Protein AF-A0A967SC61-F1 (afdb_monomer_lite)

Foldseek 3D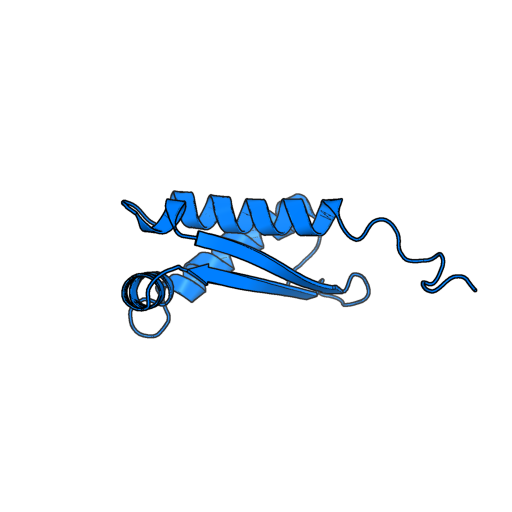i:
DPPDDPPPPCPPPLQVVLQVLLLVLQVVQDDDCLSVQKGKGWPDFAPPDVVTETDMDIDGDDVVSVCVCCDDVNPNVVVSVVSSQVVSCVVVVGHYD

Structure (mmCIF, N/CA/C/O backbone):
data_AF-A0A967SC61-F1
#
_entry.id   AF-A0A967SC61-F1
#
loop_
_atom_site.group_PDB
_atom_site.id
_atom_site.type_symbol
_atom_site.label_atom_id
_atom_site.label_alt_id
_atom_site.label_comp_id
_atom_site.label_asym_id
_atom_site.label_entity_id
_atom_site.label_seq_id
_atom_site.pdbx_PDB_ins_code
_atom_site.Cartn_x
_atom_site.Cartn_y
_atom_site.Cartn_z
_atom_site.occupancy
_atom_site.B_iso_or_equiv
_atom_site.auth_seq_id
_atom_site.auth_comp_id
_atom_site.auth_asym_id
_atom_site.auth_atom_id
_atom_site.pdbx_PDB_model_num
ATOM 1 N N . PRO A 1 1 ? 38.005 2.217 2.646 1.00 52.28 1 PRO A N 1
ATOM 2 C CA . PRO A 1 1 ? 37.316 1.050 2.043 1.00 52.28 1 PRO A CA 1
ATOM 3 C C . PRO A 1 1 ? 35.906 1.454 1.608 1.00 52.28 1 PRO A C 1
ATOM 5 O O . PRO A 1 1 ? 35.190 2.048 2.408 1.00 52.28 1 PRO A O 1
ATOM 8 N N . PHE A 1 2 ? 35.537 1.210 0.351 1.00 39.81 2 PHE A N 1
ATOM 9 C CA . PHE A 1 2 ? 34.153 1.395 -0.089 1.00 39.81 2 PHE A CA 1
ATOM 10 C C . PHE A 1 2 ? 33.278 0.356 0.629 1.00 39.81 2 PHE A C 1
ATOM 12 O O . PHE A 1 2 ? 33.566 -0.835 0.557 1.00 39.81 2 PHE A O 1
ATOM 19 N N . TYR A 1 3 ? 32.275 0.815 1.382 1.00 54.31 3 TYR A N 1
ATOM 20 C CA . TYR A 1 3 ? 31.415 -0.037 2.218 1.00 54.31 3 TYR A CA 1
ATOM 21 C C . TYR A 1 3 ? 30.228 -0.656 1.456 1.00 54.31 3 TYR A C 1
ATOM 23 O O . TYR A 1 3 ? 29.506 -1.454 2.044 1.00 54.31 3 TYR A O 1
ATOM 31 N N . TYR A 1 4 ? 30.044 -0.329 0.169 1.00 51.16 4 TYR A N 1
ATOM 32 C CA . TYR A 1 4 ? 28.964 -0.858 -0.673 1.00 51.16 4 TYR A CA 1
ATOM 33 C C . TYR A 1 4 ? 29.467 -1.206 -2.088 1.00 51.16 4 TYR A C 1
ATOM 35 O O . TYR A 1 4 ? 30.340 -0.492 -2.598 1.00 51.16 4 TYR A O 1
ATOM 43 N N . PRO A 1 5 ? 28.973 -2.296 -2.714 1.00 50.34 5 PRO A N 1
ATOM 44 C CA . PRO A 1 5 ? 29.353 -2.692 -4.068 1.00 50.34 5 PRO A CA 1
ATOM 45 C C . PRO A 1 5 ? 28.860 -1.687 -5.130 1.00 50.34 5 PRO A C 1
ATOM 47 O O . PRO A 1 5 ? 27.802 -1.087 -4.960 1.00 50.34 5 PRO A O 1
ATOM 50 N N . PRO A 1 6 ? 29.577 -1.538 -6.259 1.00 48.03 6 PRO A N 1
ATOM 51 C CA . PRO A 1 6 ? 29.236 -0.593 -7.333 1.00 48.03 6 PRO A CA 1
ATOM 52 C C . PRO A 1 6 ? 27.936 -0.918 -8.095 1.00 48.03 6 PRO A C 1
ATOM 54 O O . PRO A 1 6 ? 27.491 -0.095 -8.890 1.00 48.03 6 PRO A O 1
ATOM 57 N N . ASP A 1 7 ? 27.321 -2.076 -7.835 1.00 50.16 7 ASP A N 1
ATOM 58 C CA . ASP A 1 7 ? 26.039 -2.495 -8.418 1.00 50.16 7 ASP A CA 1
ATOM 59 C C . ASP A 1 7 ? 24.816 -1.883 -7.706 1.00 50.16 7 ASP A C 1
A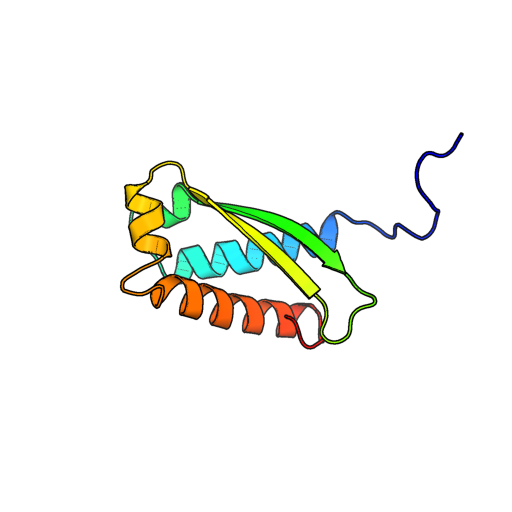TOM 61 O O . ASP A 1 7 ? 23.688 -2.102 -8.147 1.00 50.16 7 ASP A O 1
ATOM 65 N N . ASP A 1 8 ? 25.006 -1.121 -6.619 1.00 51.00 8 ASP A N 1
ATOM 66 C CA . ASP A 1 8 ? 23.927 -0.397 -5.935 1.00 51.00 8 ASP A CA 1
ATOM 67 C C . ASP A 1 8 ? 23.499 0.830 -6.761 1.00 51.00 8 ASP A C 1
ATOM 69 O O . ASP A 1 8 ? 23.769 1.991 -6.436 1.00 51.00 8 ASP A O 1
ATOM 73 N N . VAL A 1 9 ? 22.812 0.566 -7.872 1.00 49.94 9 VAL A N 1
ATOM 74 C CA . VAL A 1 9 ? 22.148 1.582 -8.686 1.00 49.94 9 VAL A CA 1
ATOM 75 C C . VAL A 1 9 ? 20.963 2.123 -7.884 1.00 49.94 9 VAL A C 1
ATOM 77 O O . VAL A 1 9 ? 19.904 1.517 -7.816 1.00 49.94 9 VAL A O 1
ATOM 80 N N . ALA A 1 10 ? 21.182 3.264 -7.226 1.00 50.03 10 ALA A N 1
ATOM 81 C CA . ALA A 1 10 ? 20.180 4.151 -6.634 1.00 50.03 10 ALA A CA 1
ATOM 82 C C . ALA A 1 10 ? 19.012 3.438 -5.917 1.00 50.03 10 ALA A C 1
ATOM 84 O O . ALA A 1 10 ? 17.884 3.395 -6.395 1.00 50.03 10 ALA A O 1
ATOM 85 N N . VAL A 1 11 ? 19.248 2.969 -4.691 1.00 53.53 11 VAL A N 1
ATOM 86 C CA . VAL A 1 11 ? 18.207 2.334 -3.858 1.00 53.53 11 VAL A CA 1
ATOM 87 C C . VAL A 1 11 ? 17.028 3.287 -3.546 1.00 53.53 11 VAL A C 1
ATOM 89 O O . VAL A 1 11 ? 15.945 2.837 -3.172 1.00 53.53 11 VAL A O 1
ATOM 92 N N . GLN A 1 12 ? 17.204 4.607 -3.692 1.00 60.22 12 GLN A N 1
ATOM 93 C CA . GLN A 1 12 ? 16.266 5.610 -3.168 1.00 60.22 12 GLN A CA 1
ATOM 94 C C . GLN A 1 12 ? 15.154 6.144 -4.104 1.00 60.22 12 GLN A C 1
ATOM 96 O O . GLN A 1 12 ? 14.121 6.515 -3.555 1.00 60.22 12 GLN A O 1
ATOM 101 N N . PRO A 1 13 ? 15.221 6.144 -5.450 1.00 76.94 13 PRO A N 1
ATOM 102 C CA . PRO A 1 13 ? 14.088 6.600 -6.269 1.00 76.94 13 PRO A CA 1
ATOM 103 C C . PRO A 1 13 ? 12.948 5.575 -6.377 1.00 76.94 13 PRO A C 1
ATOM 105 O O . PRO A 1 13 ? 11.800 5.903 -6.089 1.00 76.94 13 PRO A O 1
ATOM 108 N N . MET A 1 14 ? 13.239 4.318 -6.739 1.00 87.50 14 MET A N 1
ATOM 109 C CA . MET A 1 14 ? 12.187 3.315 -6.993 1.00 87.50 14 MET A CA 1
ATOM 110 C C . MET A 1 14 ? 11.397 2.976 -5.731 1.00 87.50 14 MET A C 1
ATOM 112 O O . MET A 1 14 ? 10.169 2.966 -5.741 1.00 87.50 14 MET A O 1
ATOM 116 N N . ARG A 1 15 ? 12.096 2.775 -4.610 1.00 91.81 15 ARG A N 1
ATOM 117 C CA . ARG A 1 15 ? 11.463 2.512 -3.311 1.00 91.81 15 ARG A CA 1
ATOM 118 C C . ARG A 1 15 ? 10.561 3.654 -2.857 1.00 91.81 15 ARG A C 1
ATOM 120 O O . ARG A 1 15 ? 9.520 3.386 -2.267 1.00 91.81 15 ARG A O 1
ATOM 127 N N . PHE A 1 16 ? 10.956 4.898 -3.133 1.00 91.88 16 PHE A N 1
ATOM 128 C CA . PHE A 1 16 ? 10.143 6.071 -2.837 1.00 91.88 16 PHE A CA 1
ATOM 129 C C . PHE A 1 16 ? 8.846 6.048 -3.647 1.00 91.88 16 PHE A C 1
ATOM 131 O O . PHE A 1 16 ? 7.777 6.075 -3.051 1.00 91.88 16 PHE A O 1
ATOM 138 N N . PHE A 1 17 ? 8.913 5.895 -4.973 1.00 93.75 17 PHE A N 1
ATOM 139 C CA . PHE A 1 17 ? 7.702 5.846 -5.800 1.00 93.75 17 PHE A CA 1
ATOM 140 C C . PHE A 1 17 ? 6.785 4.679 -5.430 1.00 93.75 17 PHE A C 1
ATOM 142 O O . PHE A 1 17 ? 5.578 4.864 -5.333 1.00 93.75 17 PHE A O 1
ATOM 149 N N . VAL A 1 18 ? 7.339 3.498 -5.141 1.00 96.31 18 VAL A N 1
ATOM 150 C CA . VAL A 1 18 ? 6.541 2.358 -4.667 1.00 96.31 18 VAL A CA 1
ATOM 151 C C . VAL A 1 18 ? 5.846 2.678 -3.342 1.00 96.31 18 VAL A C 1
ATOM 153 O O . VAL A 1 18 ? 4.654 2.415 -3.203 1.00 96.31 18 VAL A O 1
ATOM 156 N N . ALA A 1 19 ? 6.556 3.271 -2.376 1.00 97.06 19 ALA A N 1
ATOM 157 C CA . ALA A 1 19 ? 5.952 3.691 -1.114 1.00 97.06 19 ALA A CA 1
ATOM 158 C C . ALA A 1 19 ? 4.834 4.723 -1.336 1.00 97.06 19 ALA A C 1
ATOM 160 O O . ALA A 1 19 ? 3.769 4.604 -0.733 1.00 97.06 19 ALA A O 1
ATOM 161 N N . GLU A 1 20 ? 5.047 5.684 -2.235 1.00 96.88 20 GLU A N 1
ATOM 162 C CA . GLU A 1 20 ? 4.068 6.720 -2.559 1.00 96.88 20 GLU A CA 1
ATOM 163 C C . GLU A 1 20 ? 2.838 6.166 -3.287 1.00 96.88 20 GLU A C 1
ATOM 165 O O . GLU A 1 20 ? 1.733 6.589 -2.975 1.00 96.88 20 GLU A O 1
ATOM 170 N N . LEU A 1 21 ? 2.981 5.169 -4.166 1.00 97.94 21 LEU A N 1
ATOM 171 C CA . LEU A 1 21 ? 1.845 4.498 -4.820 1.00 97.94 21 LEU A CA 1
ATOM 172 C C . LEU A 1 21 ? 0.997 3.699 -3.821 1.00 97.94 21 LEU A C 1
ATOM 174 O O . LEU A 1 21 ? -0.236 3.702 -3.882 1.00 97.94 21 LEU A O 1
ATOM 178 N N . VAL A 1 22 ? 1.644 3.030 -2.862 1.00 98.19 22 VAL A N 1
ATOM 179 C CA . VAL A 1 22 ? 0.931 2.371 -1.758 1.00 98.19 22 VAL A CA 1
ATOM 180 C C . VAL A 1 22 ? 0.234 3.427 -0.895 1.00 98.19 22 VAL A C 1
ATOM 182 O O . VAL A 1 22 ? -0.933 3.254 -0.548 1.00 98.19 22 VAL A O 1
ATOM 185 N N . ARG A 1 23 ? 0.906 4.546 -0.583 1.00 97.69 23 ARG A N 1
ATOM 186 C CA . ARG A 1 23 ? 0.328 5.662 0.181 1.00 97.69 23 ARG A CA 1
ATOM 187 C C . ARG A 1 23 ? -0.873 6.265 -0.547 1.00 97.69 23 ARG A C 1
ATOM 189 O O . ARG A 1 23 ? -1.911 6.451 0.069 1.00 97.69 23 ARG A O 1
ATOM 196 N N . GLU A 1 24 ? -0.784 6.498 -1.848 1.00 97.75 24 GLU A N 1
ATOM 197 C CA . GLU A 1 24 ? -1.899 6.954 -2.682 1.00 97.75 24 GLU A CA 1
ATOM 198 C C . GLU A 1 24 ? -3.087 5.987 -2.599 1.00 97.75 24 GLU A C 1
ATOM 200 O O . GLU A 1 24 ? -4.220 6.411 -2.397 1.00 97.75 24 GLU A O 1
ATOM 205 N N . THR A 1 25 ? -2.832 4.677 -2.644 1.00 98.31 25 THR A N 1
ATOM 206 C CA . THR A 1 25 ? -3.885 3.661 -2.485 1.00 98.31 25 THR A CA 1
ATOM 207 C C . THR A 1 25 ? -4.528 3.709 -1.091 1.00 98.31 25 THR A C 1
ATOM 209 O O . THR A 1 25 ? -5.737 3.519 -0.962 1.00 98.31 25 THR A O 1
ATOM 212 N N . VAL A 1 26 ? -3.759 4.012 -0.036 1.00 97.69 26 VAL A N 1
ATOM 213 C CA . VAL A 1 26 ? -4.317 4.290 1.301 1.00 97.69 26 VAL A CA 1
ATOM 214 C C . VAL A 1 26 ? -5.239 5.516 1.251 1.00 97.69 26 VAL A C 1
ATOM 216 O O . VAL A 1 26 ? -6.347 5.455 1.776 1.00 97.69 26 VAL A O 1
ATOM 219 N N . PHE A 1 27 ? -4.825 6.604 0.597 1.00 96.56 27 PHE A N 1
ATOM 220 C CA . PHE A 1 27 ? -5.649 7.812 0.444 1.00 96.56 27 PHE A CA 1
ATOM 221 C C . PHE A 1 27 ? -6.951 7.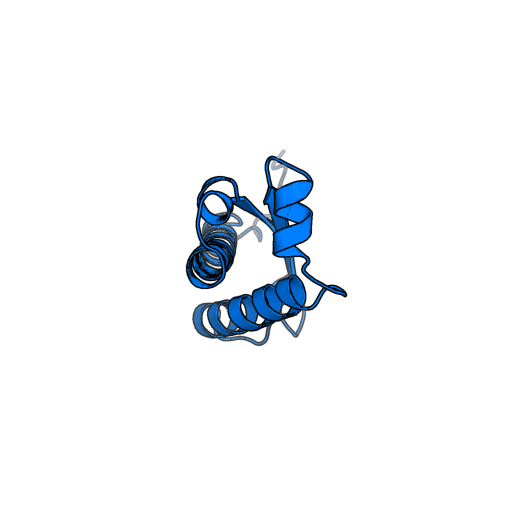565 -0.330 1.00 96.56 27 PHE A C 1
ATOM 223 O O . PHE A 1 27 ? -7.960 8.195 -0.034 1.00 96.56 27 PHE A O 1
ATOM 230 N N . GLU A 1 28 ? -6.951 6.653 -1.299 1.00 96.69 28 GLU A N 1
ATOM 231 C CA . GLU A 1 28 ? -8.150 6.303 -2.071 1.00 96.69 28 GLU A CA 1
ATOM 232 C C . GLU A 1 28 ? -9.112 5.374 -1.324 1.00 96.69 28 GLU A C 1
ATOM 234 O O . GLU A 1 28 ? -10.312 5.377 -1.600 1.00 96.69 28 GLU A O 1
ATOM 239 N N . GLN A 1 29 ? -8.593 4.521 -0.438 1.00 95.44 29 GLN A N 1
ATOM 240 C CA . GLN A 1 29 ? -9.379 3.467 0.206 1.00 95.44 29 GLN A CA 1
ATOM 241 C C . GLN A 1 29 ? -9.912 3.863 1.587 1.00 95.44 29 GLN A C 1
ATOM 243 O O . GLN A 1 29 ? -10.917 3.304 2.032 1.00 95.44 29 GLN A O 1
ATOM 248 N N . TYR A 1 30 ? -9.243 4.783 2.278 1.00 95.12 30 TYR A N 1
ATOM 249 C CA . TYR A 1 30 ? -9.593 5.180 3.637 1.00 95.12 30 TYR A CA 1
ATOM 250 C C . TYR A 1 30 ? -9.915 6.671 3.711 1.00 95.12 30 TYR A C 1
ATOM 252 O O . TYR A 1 30 ? -9.405 7.480 2.944 1.00 95.12 30 TYR A O 1
ATOM 260 N N . GLU A 1 31 ? -10.743 7.036 4.682 1.00 91.25 31 GLU A N 1
ATOM 261 C CA . GLU A 1 31 ? -11.166 8.414 4.930 1.00 91.25 31 GLU A CA 1
ATOM 262 C C . GLU A 1 31 ? -10.705 8.886 6.321 1.00 91.25 31 GLU A C 1
ATOM 264 O O . GLU A 1 31 ? -10.054 8.148 7.068 1.00 91.25 31 GLU A O 1
ATOM 269 N N . GLN A 1 32 ? -11.091 10.112 6.687 1.00 91.38 32 GLN A N 1
ATOM 270 C CA . GLN A 1 32 ? -10.866 10.700 8.015 1.00 91.38 32 GLN A CA 1
ATOM 271 C C . GLN A 1 32 ? -9.372 10.771 8.367 1.00 91.38 32 GLN A C 1
ATOM 273 O O . GLN A 1 32 ? -8.582 11.204 7.532 1.00 91.38 32 GLN A O 1
ATOM 278 N N . GLU A 1 33 ? -8.962 10.419 9.590 1.00 90.38 33 GLU A N 1
ATOM 279 C CA . GLU A 1 33 ? -7.568 10.561 10.017 1.00 90.38 33 GLU A CA 1
ATOM 280 C C . GLU A 1 33 ? -6.612 9.500 9.445 1.00 90.38 33 GLU A C 1
ATOM 282 O O . GLU A 1 33 ? -5.401 9.715 9.449 1.00 90.38 33 GLU A O 1
ATOM 287 N N . VAL A 1 34 ? -7.114 8.362 8.946 1.00 92.44 34 VAL A N 1
ATOM 288 C CA . VAL A 1 34 ? -6.266 7.212 8.572 1.00 92.44 34 VAL A CA 1
ATOM 289 C C . VAL A 1 34 ? -5.247 7.555 7.474 1.00 92.44 34 VAL A C 1
ATOM 291 O O . VAL A 1 34 ? -4.068 7.253 7.680 1.00 92.44 34 VAL A O 1
ATOM 294 N N . PRO A 1 35 ? -5.614 8.217 6.356 1.00 92.62 35 PRO A N 1
ATOM 295 C CA . PRO A 1 35 ? -4.644 8.592 5.325 1.00 92.62 35 PRO A CA 1
ATOM 296 C C . PRO A 1 35 ? -3.517 9.495 5.836 1.00 92.62 35 PRO A C 1
ATOM 298 O O . PRO A 1 35 ? -2.375 9.373 5.397 1.00 92.62 35 PRO A O 1
ATOM 301 N N . TYR A 1 36 ? -3.824 10.375 6.790 1.00 91.44 36 TYR A N 1
ATOM 302 C CA . TYR A 1 36 ? -2.880 11.362 7.316 1.00 91.44 36 TYR A CA 1
ATOM 303 C C . TYR A 1 36 ? -1.981 10.802 8.426 1.00 91.44 36 TYR A C 1
ATOM 305 O O . TYR A 1 36 ? -0.865 11.282 8.598 1.00 91.44 36 TYR A O 1
ATOM 313 N N . SER A 1 37 ? -2.431 9.766 9.139 1.00 93.06 37 SER A N 1
ATOM 314 C CA . SER A 1 37 ? -1.656 9.054 10.168 1.00 93.06 37 SER A CA 1
ATOM 315 C C . SER A 1 37 ? -0.893 7.835 9.623 1.00 93.06 37 SER A C 1
ATOM 317 O O . SER A 1 37 ? -0.454 6.995 10.410 1.00 93.06 37 SER A O 1
ATOM 319 N N . THR A 1 38 ? -0.756 7.693 8.298 1.00 95.56 38 THR A N 1
ATOM 320 C CA . THR A 1 38 ? -0.112 6.530 7.671 1.00 95.56 38 THR A CA 1
ATOM 321 C C . THR A 1 38 ? 1.230 6.883 7.035 1.00 95.56 38 THR A C 1
ATOM 323 O O . THR A 1 38 ? 1.332 7.810 6.235 1.00 95.56 38 THR A O 1
ATOM 326 N N . VAL A 1 39 ? 2.257 6.079 7.325 1.00 96.94 39 VAL A N 1
ATOM 327 C CA . VAL A 1 39 ? 3.568 6.140 6.659 1.00 96.94 39 VAL A CA 1
ATOM 328 C C . VAL A 1 39 ? 3.865 4.792 6.017 1.00 96.94 39 VAL A C 1
ATOM 330 O O . VAL A 1 39 ? 3.721 3.754 6.658 1.00 96.94 39 VAL A O 1
ATOM 333 N N . VAL A 1 40 ? 4.317 4.791 4.764 1.00 97.31 40 VAL A N 1
ATOM 334 C CA . VAL A 1 40 ? 4.712 3.565 4.060 1.00 97.31 40 VAL A CA 1
ATOM 335 C C . VAL A 1 40 ? 6.221 3.541 3.862 1.00 97.31 40 VAL A C 1
ATOM 337 O O . VAL A 1 40 ? 6.817 4.538 3.461 1.00 97.31 40 VAL A O 1
ATOM 340 N N . ARG A 1 41 ? 6.847 2.390 4.119 1.00 95.88 41 ARG A N 1
ATOM 341 C CA . ARG A 1 41 ? 8.276 2.174 3.868 1.00 95.88 41 ARG A CA 1
ATOM 342 C C . ARG A 1 41 ? 8.508 0.876 3.114 1.00 95.88 41 ARG A C 1
ATOM 344 O O . ARG A 1 41 ? 8.003 -0.165 3.518 1.00 95.88 41 ARG A O 1
ATOM 351 N N . VAL A 1 42 ? 9.317 0.916 2.059 1.00 95.69 42 VAL A N 1
ATOM 352 C CA . VAL A 1 42 ? 9.768 -0.291 1.351 1.00 95.69 42 VAL A CA 1
ATOM 353 C C . VAL A 1 42 ? 11.033 -0.836 2.015 1.00 95.69 42 VAL A C 1
ATOM 355 O O . VAL A 1 42 ? 12.124 -0.281 1.869 1.00 95.69 42 VAL A O 1
ATOM 358 N N . GLU A 1 43 ? 10.880 -1.937 2.746 1.00 94.06 43 GLU A N 1
ATOM 359 C CA . GLU A 1 43 ? 11.962 -2.637 3.447 1.00 94.06 43 GLU A CA 1
ATOM 360 C C . GLU A 1 43 ? 12.853 -3.409 2.475 1.00 94.06 43 GLU A C 1
ATOM 362 O O . GLU A 1 43 ? 14.081 -3.370 2.562 1.00 94.06 43 GLU A O 1
ATOM 367 N N . GLU A 1 44 ? 12.237 -4.102 1.520 1.00 93.19 44 GLU A N 1
ATOM 368 C CA . GLU A 1 44 ? 12.936 -4.934 0.546 1.00 93.19 44 GLU A CA 1
ATOM 369 C C . GLU A 1 44 ? 12.436 -4.635 -0.858 1.00 93.19 44 GLU A C 1
ATOM 371 O O . GLU A 1 44 ? 11.241 -4.462 -1.078 1.00 93.19 44 GLU A O 1
ATOM 376 N N . TYR A 1 45 ? 13.378 -4.593 -1.791 1.00 91.88 45 TYR A N 1
ATOM 377 C CA . TYR A 1 45 ? 13.139 -4.437 -3.216 1.00 91.88 45 TYR A CA 1
ATOM 378 C C . TYR A 1 45 ? 14.190 -5.297 -3.916 1.00 91.88 45 TYR A C 1
ATOM 380 O O . TYR A 1 45 ? 15.375 -4.957 -3.881 1.00 91.88 45 TYR A O 1
ATOM 388 N N . ARG A 1 46 ? 13.789 -6.466 -4.422 1.00 91.31 46 ARG A N 1
ATOM 389 C CA . ARG A 1 46 ? 14.711 -7.480 -4.954 1.00 91.31 46 ARG A CA 1
ATOM 390 C C . ARG A 1 46 ? 14.524 -7.628 -6.459 1.00 91.31 46 ARG A C 1
ATOM 392 O O . ARG A 1 46 ? 13.784 -8.485 -6.925 1.00 91.31 46 ARG A O 1
ATOM 399 N N . GLU A 1 47 ? 15.254 -6.813 -7.211 1.00 86.62 47 GLU A N 1
ATOM 400 C CA . GLU A 1 47 ? 15.172 -6.742 -8.682 1.00 86.62 47 GLU A CA 1
ATOM 401 C C . GLU A 1 47 ? 15.511 -8.040 -9.413 1.00 86.62 47 GLU A C 1
ATOM 403 O O . GLU A 1 47 ? 15.092 -8.242 -10.547 1.00 86.62 47 GLU A O 1
ATOM 408 N N . ARG A 1 48 ? 16.282 -8.923 -8.774 1.00 85.81 48 ARG A N 1
ATOM 409 C CA . ARG A 1 48 ? 16.728 -10.188 -9.373 1.00 85.81 48 ARG A CA 1
ATOM 410 C C . ARG A 1 48 ? 15.723 -11.329 -9.196 1.00 85.81 48 ARG A C 1
ATOM 412 O O . ARG A 1 48 ? 15.965 -12.415 -9.714 1.00 85.81 48 ARG A O 1
ATOM 419 N N . GLU A 1 49 ? 14.640 -11.116 -8.451 1.00 88.69 49 GLU A N 1
ATOM 420 C CA . GLU A 1 49 ? 13.569 -12.104 -8.313 1.00 88.69 49 GLU A CA 1
ATOM 421 C C . GLU A 1 49 ? 12.538 -11.936 -9.436 1.00 88.69 49 GLU A C 1
ATOM 423 O O . GLU A 1 49 ? 12.313 -10.841 -9.950 1.00 88.69 49 GLU A O 1
ATOM 428 N N . THR A 1 50 ? 11.934 -13.043 -9.866 1.00 92.44 50 THR A N 1
ATOM 429 C CA . THR A 1 50 ? 10.849 -13.044 -10.854 1.00 92.44 50 THR A CA 1
ATOM 430 C C . THR A 1 50 ? 9.702 -13.884 -10.297 1.00 92.44 50 THR A C 1
ATOM 432 O O . THR A 1 50 ? 9.847 -15.107 -10.215 1.00 92.44 50 THR A O 1
ATOM 435 N N . PRO A 1 51 ? 8.578 -13.264 -9.892 1.00 95.06 51 PRO A N 1
ATOM 436 C CA . PRO A 1 51 ? 8.263 -11.826 -9.976 1.00 95.06 51 PRO A CA 1
ATOM 437 C C . PRO A 1 51 ? 9.150 -10.933 -9.085 1.00 95.06 51 PRO A C 1
ATOM 439 O O . PRO A 1 51 ? 9.772 -11.418 -8.140 1.00 95.06 51 PRO A O 1
ATOM 442 N N . LEU A 1 52 ? 9.187 -9.629 -9.387 1.00 94.19 52 LEU A N 1
ATOM 443 C CA . LEU A 1 52 ? 9.890 -8.615 -8.595 1.00 94.19 52 LEU A CA 1
ATOM 444 C C . LEU A 1 52 ? 9.353 -8.636 -7.161 1.00 94.19 52 LEU A C 1
ATOM 446 O O . LEU A 1 52 ? 8.172 -8.378 -6.934 1.00 94.19 52 LEU A O 1
ATOM 450 N N . TYR A 1 53 ? 10.210 -8.924 -6.186 1.00 96.06 53 TYR A N 1
ATOM 451 C CA . TYR A 1 53 ? 9.779 -9.013 -4.793 1.00 96.06 53 TYR A CA 1
ATOM 452 C C . TYR A 1 53 ? 9.891 -7.661 -4.091 1.00 96.06 53 TYR A C 1
ATOM 454 O O . TYR A 1 53 ? 10.981 -7.070 -4.029 1.00 96.06 53 TYR A O 1
ATOM 462 N N . ILE A 1 54 ? 8.778 -7.192 -3.516 1.00 96.00 54 ILE A N 1
ATOM 463 C CA . ILE A 1 54 ? 8.728 -5.930 -2.774 1.00 96.00 54 ILE A CA 1
ATOM 464 C C . ILE A 1 54 ? 8.048 -6.150 -1.424 1.00 96.00 54 ILE A C 1
ATOM 466 O O . ILE A 1 54 ? 6.865 -6.463 -1.337 1.00 96.00 54 ILE A O 1
ATOM 470 N N . ARG A 1 55 ? 8.777 -5.886 -0.334 1.00 97.19 55 ARG A N 1
ATOM 471 C CA . ARG A 1 55 ? 8.185 -5.848 1.010 1.00 97.19 55 ARG A CA 1
ATOM 472 C C . ARG A 1 55 ? 8.005 -4.411 1.468 1.00 97.19 55 ARG A C 1
ATOM 474 O O . ARG A 1 55 ? 8.992 -3.729 1.743 1.00 97.19 55 ARG A O 1
ATOM 481 N N . ALA A 1 56 ? 6.754 -3.990 1.622 1.00 97.25 56 ALA A N 1
ATOM 482 C CA . ALA A 1 56 ? 6.389 -2.703 2.203 1.00 97.25 56 ALA A CA 1
ATOM 483 C C . ALA A 1 56 ? 5.771 -2.867 3.600 1.00 97.25 56 ALA A C 1
ATOM 485 O O . ALA A 1 56 ? 4.988 -3.785 3.844 1.00 97.25 56 ALA A O 1
ATOM 486 N N . THR A 1 57 ? 6.105 -1.951 4.505 1.00 97.69 57 THR A N 1
ATOM 487 C CA . THR A 1 57 ? 5.505 -1.822 5.834 1.00 97.69 57 THR A CA 1
ATOM 488 C C . THR A 1 57 ? 4.624 -0.582 5.861 1.00 97.69 57 THR A C 1
ATOM 490 O O . THR A 1 57 ? 5.076 0.507 5.506 1.00 97.69 57 THR A O 1
ATOM 493 N N . VAL A 1 58 ? 3.382 -0.746 6.315 1.00 97.19 58 VAL A N 1
ATOM 494 C CA . VAL A 1 58 ? 2.449 0.354 6.580 1.00 97.19 58 VAL A CA 1
ATOM 495 C C . VAL A 1 58 ? 2.452 0.624 8.082 1.00 97.19 58 VAL A C 1
ATOM 497 O O . VAL A 1 58 ? 2.044 -0.226 8.875 1.00 97.19 58 VAL A O 1
ATOM 500 N N . TYR A 1 59 ? 2.943 1.793 8.471 1.00 97.75 59 TYR A N 1
ATOM 501 C CA . TYR A 1 59 ? 2.953 2.276 9.844 1.00 97.75 59 TYR A CA 1
ATOM 502 C C . TYR A 1 59 ? 1.742 3.162 10.093 1.00 97.75 59 TYR A C 1
ATOM 504 O O . TYR A 1 59 ? 1.381 3.974 9.244 1.00 97.75 59 TYR A O 1
ATOM 512 N N . VAL A 1 60 ? 1.164 3.027 11.281 1.00 96.69 60 VAL A N 1
ATOM 513 C CA . VAL A 1 60 ? 0.077 3.870 11.781 1.00 96.69 60 VAL A CA 1
ATOM 514 C C . VAL A 1 60 ? 0.361 4.285 13.214 1.00 96.69 60 VAL A C 1
ATOM 516 O O . VAL A 1 60 ? 1.087 3.599 13.933 1.00 96.69 60 VAL A O 1
ATOM 519 N N . GLU A 1 61 ? -0.229 5.395 13.639 1.00 95.75 61 GLU A N 1
ATOM 520 C CA . GLU A 1 61 ? 0.012 5.969 14.964 1.00 95.75 61 GLU A CA 1
ATOM 521 C C . GLU A 1 61 ? -0.725 5.227 16.088 1.00 95.75 61 GLU A C 1
ATOM 523 O O . GLU A 1 61 ? -0.276 5.238 17.234 1.00 95.75 61 GLU A O 1
ATOM 528 N N . ARG A 1 62 ? -1.877 4.605 15.792 1.00 95.50 62 ARG A N 1
ATOM 529 C CA . ARG A 1 62 ? -2.754 3.982 16.801 1.00 95.50 62 ARG A CA 1
ATOM 530 C C . ARG A 1 62 ? -3.222 2.585 16.395 1.00 95.50 62 ARG A C 1
ATOM 532 O O . ARG A 1 62 ? -3.524 2.322 15.233 1.00 95.50 62 ARG A O 1
ATOM 539 N N . GLU A 1 63 ? -3.406 1.704 17.381 1.00 94.69 63 GLU A N 1
ATOM 540 C CA . GLU A 1 63 ? -3.927 0.341 17.158 1.00 94.69 63 GLU A CA 1
ATOM 541 C C . GLU A 1 63 ? -5.350 0.331 16.565 1.00 94.69 63 GLU A C 1
ATOM 543 O O . GLU A 1 63 ? -5.685 -0.559 15.785 1.00 94.69 63 GLU A O 1
ATOM 548 N N . SER A 1 64 ? -6.182 1.341 16.852 1.00 94.88 64 SER A N 1
ATOM 549 C CA . SER A 1 64 ? -7.505 1.473 16.221 1.00 94.88 64 SER A CA 1
ATOM 550 C C . SER A 1 64 ? -7.403 1.641 14.699 1.00 94.88 64 SER A C 1
ATOM 552 O O . SER A 1 64 ? -8.122 0.973 13.959 1.00 94.88 64 SER A O 1
ATOM 554 N N . GLN A 1 65 ? -6.464 2.465 14.227 1.00 95.88 65 GLN A N 1
ATOM 555 C CA . GLN A 1 65 ? -6.198 2.689 12.801 1.00 95.88 65 GLN A CA 1
ATOM 556 C C . GLN A 1 65 ? -5.661 1.416 12.142 1.00 95.88 65 GLN A C 1
ATOM 558 O O . GLN 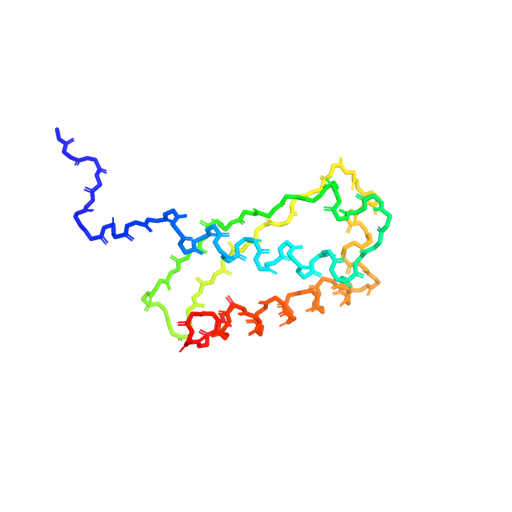A 1 65 ? -6.090 1.046 11.052 1.00 95.88 65 GLN A O 1
ATOM 563 N N . LYS A 1 66 ? -4.787 0.682 12.840 1.00 95.75 66 LYS A N 1
ATOM 564 C CA . LYS A 1 66 ? -4.305 -0.629 12.388 1.00 95.75 66 LYS A CA 1
ATOM 565 C C . LYS A 1 66 ? -5.461 -1.609 12.199 1.00 95.75 66 LYS A C 1
ATOM 567 O O . LYS A 1 66 ? -5.506 -2.310 11.192 1.00 95.75 66 LYS A O 1
ATOM 572 N N . GLY A 1 67 ? -6.416 -1.629 13.130 1.00 96.25 67 GLY A N 1
ATOM 573 C CA . GLY A 1 67 ? -7.638 -2.424 13.012 1.00 96.25 67 GLY A CA 1
ATOM 574 C C . GLY A 1 67 ? -8.456 -2.080 11.762 1.00 96.25 67 GLY A C 1
ATOM 575 O O . GLY A 1 67 ? -8.929 -2.989 11.081 1.00 96.25 67 GLY A O 1
ATOM 576 N N . ILE A 1 68 ? -8.564 -0.792 11.421 1.00 95.94 68 ILE A N 1
ATOM 577 C CA . ILE A 1 68 ? -9.247 -0.311 10.207 1.00 95.94 68 ILE A CA 1
ATOM 578 C C . ILE A 1 68 ? -8.512 -0.773 8.942 1.00 95.94 68 ILE A C 1
ATOM 580 O O . ILE A 1 68 ? -9.144 -1.343 8.053 1.00 95.94 68 ILE A O 1
ATOM 584 N N . ILE A 1 69 ? -7.188 -0.593 8.884 1.00 96.31 69 ILE A N 1
ATOM 585 C CA . ILE A 1 69 ? -6.368 -0.993 7.729 1.00 96.31 69 ILE A CA 1
ATOM 586 C C . ILE A 1 69 ? -6.405 -2.508 7.513 1.00 96.31 69 ILE A C 1
ATOM 588 O O . ILE A 1 69 ? -6.511 -2.974 6.381 1.00 96.31 69 ILE A O 1
ATOM 592 N N . ILE A 1 70 ? -6.332 -3.302 8.584 1.00 97.19 70 ILE A N 1
ATOM 593 C CA . ILE A 1 70 ? -6.441 -4.763 8.482 1.00 97.19 70 ILE A CA 1
ATOM 594 C C . ILE A 1 70 ? -7.855 -5.146 8.020 1.00 97.19 70 ILE A C 1
ATOM 596 O O . ILE A 1 70 ? -8.022 -5.957 7.103 1.00 97.19 70 ILE A O 1
ATOM 600 N N . GLY A 1 71 ? -8.877 -4.538 8.624 1.00 96.62 71 GLY A N 1
ATOM 601 C CA . GLY A 1 71 ? -10.277 -4.845 8.372 1.00 96.62 71 GLY A CA 1
ATOM 602 C C . GLY A 1 71 ? -10.679 -6.247 8.842 1.00 96.62 71 GLY A C 1
ATOM 603 O O . GLY A 1 71 ? -9.875 -7.059 9.309 1.00 96.62 71 GLY A O 1
ATOM 604 N N . LYS A 1 72 ? -11.968 -6.569 8.714 1.00 97.44 72 LYS A N 1
ATOM 605 C CA . LYS A 1 72 ? -12.515 -7.856 9.167 1.00 97.44 72 LYS A CA 1
ATOM 606 C C . LYS A 1 72 ? -11.838 -9.025 8.438 1.00 97.44 72 LYS A C 1
ATOM 608 O O . LYS A 1 72 ? -11.896 -9.114 7.215 1.00 97.44 72 LYS A O 1
ATOM 613 N N . GLY A 1 73 ? -11.194 -9.921 9.189 1.00 97.12 73 GLY A N 1
ATOM 614 C CA . GLY A 1 73 ? -10.506 -11.095 8.633 1.00 97.12 73 GLY A CA 1
ATOM 615 C C . GLY A 1 73 ? -9.340 -10.766 7.690 1.00 97.12 73 GLY A C 1
ATOM 616 O O . GLY A 1 73 ? -8.977 -11.601 6.861 1.00 97.12 73 GLY A O 1
ATOM 617 N N . GLY A 1 74 ? -8.781 -9.553 7.766 1.00 97.81 74 GLY A N 1
ATOM 618 C CA . GLY A 1 74 ? -7.714 -9.110 6.866 1.00 97.81 74 GLY A CA 1
ATOM 619 C C . GLY A 1 74 ? -8.192 -8.730 5.460 1.00 97.81 74 GLY A C 1
ATOM 620 O O . GLY A 1 74 ? -7.377 -8.653 4.545 1.00 97.81 74 GLY A O 1
ATOM 621 N N . ALA A 1 75 ? -9.499 -8.547 5.245 1.00 97.94 75 ALA A N 1
ATOM 622 C CA . ALA A 1 75 ? -10.041 -8.248 3.921 1.00 97.94 75 ALA A CA 1
ATOM 623 C C . ALA A 1 75 ? -9.594 -6.876 3.384 1.00 97.94 75 ALA A C 1
ATOM 625 O O . ALA A 1 75 ? -9.267 -6.770 2.204 1.00 97.94 75 ALA A O 1
ATOM 626 N N . ALA A 1 76 ? -9.525 -5.847 4.237 1.00 97.25 76 ALA A N 1
ATOM 627 C CA . ALA A 1 76 ? -9.174 -4.493 3.802 1.00 97.25 76 ALA A CA 1
ATOM 628 C C . ALA A 1 76 ? -7.690 -4.377 3.422 1.00 97.25 76 ALA A C 1
ATOM 630 O O . ALA A 1 76 ? -7.373 -3.819 2.372 1.00 97.25 76 ALA A O 1
ATOM 631 N N . ILE A 1 77 ? -6.787 -4.986 4.201 1.00 97.94 77 ILE A N 1
ATOM 632 C CA . ILE A 1 77 ? -5.347 -4.992 3.889 1.00 97.94 77 ILE A CA 1
ATOM 633 C C . ILE A 1 77 ? -5.034 -5.816 2.637 1.00 97.94 77 ILE A C 1
ATOM 635 O O . ILE A 1 77 ? -4.152 -5.449 1.864 1.00 97.94 77 ILE A O 1
ATOM 639 N N . LYS A 1 78 ? -5.779 -6.903 2.391 1.00 98.25 78 LYS A N 1
ATOM 640 C CA . LYS A 1 78 ? -5.661 -7.675 1.145 1.00 98.25 78 LYS A CA 1
ATOM 641 C C . LYS A 1 78 ? -6.053 -6.839 -0.069 1.00 98.25 78 LYS A C 1
ATOM 643 O O . LYS A 1 78 ? -5.343 -6.872 -1.069 1.00 98.25 78 LYS A O 1
ATOM 648 N N . GLU A 1 79 ? -7.144 -6.085 0.028 1.00 98.31 79 GLU A N 1
ATOM 649 C CA . GLU A 1 79 ? -7.587 -5.199 -1.051 1.00 98.31 79 GLU A CA 1
ATOM 650 C C . GLU A 1 79 ? -6.612 -4.035 -1.273 1.00 98.31 79 GLU A C 1
ATOM 652 O O . GLU A 1 79 ? -6.240 -3.770 -2.416 1.00 98.31 79 GLU A O 1
ATOM 657 N N . LEU A 1 80 ? -6.110 -3.426 -0.190 1.00 98.31 80 LEU A N 1
ATOM 658 C CA . LEU A 1 80 ? -5.071 -2.395 -0.252 1.00 98.31 80 LEU A CA 1
ATOM 659 C C . LEU A 1 80 ? -3.831 -2.925 -0.982 1.00 98.31 80 LEU A C 1
ATOM 661 O O . LEU A 1 80 ? -3.324 -2.275 -1.895 1.00 98.31 80 LEU A O 1
ATOM 665 N N . GLY A 1 81 ? -3.365 -4.122 -0.611 1.00 98.31 81 GLY A N 1
ATOM 666 C CA . GLY A 1 81 ? -2.221 -4.774 -1.244 1.00 98.31 81 GLY A CA 1
ATOM 667 C C . GLY A 1 81 ? -2.460 -5.089 -2.721 1.00 98.31 81 GLY A C 1
ATOM 668 O O . GLY A 1 81 ? -1.584 -4.826 -3.539 1.00 98.31 81 GLY A O 1
ATOM 669 N N . ARG A 1 82 ? -3.647 -5.595 -3.085 1.00 98.56 82 ARG A N 1
ATOM 670 C CA . ARG A 1 82 ? -4.011 -5.891 -4.481 1.00 98.56 82 ARG A CA 1
ATOM 671 C C . ARG A 1 82 ? -3.978 -4.631 -5.351 1.00 98.56 82 ARG A C 1
ATOM 673 O O . ARG A 1 82 ? -3.296 -4.629 -6.370 1.00 98.56 82 ARG A O 1
ATOM 680 N N . ARG A 1 83 ? -4.659 -3.561 -4.931 1.00 98.56 83 ARG A N 1
ATOM 681 C CA . ARG A 1 83 ? -4.696 -2.286 -5.671 1.00 98.56 83 ARG A CA 1
ATOM 682 C C . ARG A 1 83 ? -3.323 -1.628 -5.759 1.00 98.56 83 ARG A C 1
ATOM 684 O O . ARG A 1 83 ? -2.935 -1.157 -6.823 1.00 98.56 83 ARG A O 1
ATOM 691 N N . SER A 1 84 ? -2.570 -1.648 -4.657 1.00 98.50 84 SER A N 1
ATOM 692 C CA . SER A 1 84 ? -1.205 -1.115 -4.641 1.00 98.50 84 SER A CA 1
ATOM 693 C C . SER A 1 84 ? -0.309 -1.886 -5.606 1.00 98.50 84 SER A C 1
ATOM 695 O O . SER A 1 84 ? 0.443 -1.273 -6.355 1.00 98.50 84 SER A O 1
ATOM 697 N N . ARG A 1 85 ? -0.415 -3.223 -5.634 1.00 98.50 85 ARG A N 1
ATOM 698 C CA . ARG A 1 85 ? 0.342 -4.067 -6.562 1.00 98.50 85 ARG A CA 1
ATOM 699 C C . ARG A 1 85 ? 0.030 -3.712 -8.010 1.00 98.50 85 ARG A C 1
ATOM 701 O O . ARG A 1 85 ? 0.966 -3.486 -8.753 1.00 98.50 85 ARG A O 1
ATOM 708 N N . GLU A 1 86 ? -1.239 -3.581 -8.388 1.00 98.50 86 GLU A N 1
ATOM 709 C CA . GLU A 1 86 ? -1.627 -3.218 -9.764 1.00 98.50 86 GLU A CA 1
ATOM 710 C C . GLU A 1 86 ? -1.008 -1.883 -10.206 1.00 98.50 86 GLU A C 1
ATOM 712 O O . GLU A 1 86 ? -0.461 -1.778 -11.305 1.00 98.50 86 GLU A O 1
ATOM 717 N N . LYS A 1 87 ? -1.023 -0.872 -9.327 1.00 98.38 87 LYS A N 1
ATOM 718 C CA . LYS A 1 87 ? -0.363 0.416 -9.587 1.00 98.38 87 LYS A CA 1
ATOM 719 C C . LYS A 1 87 ? 1.152 0.276 -9.715 1.00 98.38 87 LYS A C 1
ATOM 721 O O . LYS A 1 87 ? 1.754 0.864 -10.611 1.00 98.38 87 LYS A O 1
ATOM 726 N N . VAL A 1 88 ? 1.772 -0.495 -8.824 1.00 97.88 88 VAL A N 1
ATOM 727 C CA . VAL A 1 88 ? 3.222 -0.703 -8.828 1.00 97.88 88 VAL A CA 1
ATOM 728 C C . VAL A 1 88 ? 3.658 -1.496 -10.058 1.00 97.88 88 VAL A C 1
ATOM 730 O O . VAL A 1 88 ? 4.615 -1.088 -10.700 1.00 97.88 88 VAL A O 1
ATOM 733 N N . GLU A 1 89 ? 2.951 -2.558 -10.444 1.00 97.94 89 GLU A N 1
ATOM 734 C CA . GLU A 1 89 ? 3.222 -3.336 -11.661 1.00 97.94 89 GLU A CA 1
ATOM 735 C C . GLU A 1 89 ? 3.143 -2.457 -12.913 1.00 97.94 89 GLU A C 1
ATOM 737 O O . GLU A 1 89 ? 4.026 -2.524 -13.768 1.00 97.94 89 GLU A O 1
ATOM 742 N N . ALA A 1 90 ? 2.137 -1.579 -12.995 1.00 97.44 90 ALA A N 1
ATOM 743 C CA . ALA A 1 90 ? 2.020 -0.614 -14.084 1.00 97.44 90 ALA A CA 1
ATOM 744 C C . ALA A 1 90 ? 3.190 0.387 -14.111 1.00 97.44 90 ALA A C 1
ATOM 746 O O . ALA A 1 90 ? 3.668 0.742 -15.187 1.00 97.44 90 ALA A O 1
ATOM 747 N N . PHE A 1 91 ? 3.666 0.824 -12.943 1.00 95.31 91 PHE A N 1
ATOM 748 C CA . PHE A 1 91 ? 4.792 1.749 -12.822 1.00 95.31 91 PHE A CA 1
ATOM 749 C C . PHE A 1 91 ? 6.144 1.099 -13.156 1.00 95.31 91 PHE A C 1
ATOM 751 O O . PHE A 1 91 ? 6.955 1.702 -13.855 1.00 95.31 91 PHE A O 1
ATOM 758 N N . VAL A 1 92 ? 6.398 -0.122 -12.671 1.00 93.06 92 VAL A N 1
ATOM 759 C CA . VAL A 1 92 ? 7.684 -0.824 -12.856 1.00 93.06 92 VAL A CA 1
ATOM 760 C C . VAL A 1 92 ? 7.745 -1.646 -14.146 1.00 93.06 92 VAL A C 1
ATOM 762 O O . VAL A 1 92 ? 8.831 -2.033 -14.569 1.00 93.06 92 VAL A O 1
ATOM 765 N N . GLY A 1 93 ? 6.601 -1.924 -14.778 1.00 94.81 93 GLY A N 1
ATOM 766 C CA . GLY A 1 93 ? 6.510 -2.690 -16.023 1.00 94.81 93 GLY A CA 1
ATOM 767 C C . GLY A 1 93 ? 6.796 -4.189 -15.871 1.00 94.81 93 GLY A C 1
ATOM 768 O O . GLY A 1 93 ? 7.150 -4.844 -16.850 1.00 94.81 93 GLY A O 1
ATOM 769 N N . ALA A 1 94 ? 6.667 -4.741 -14.664 1.00 94.31 94 ALA A N 1
ATOM 770 C CA . ALA A 1 94 ? 6.925 -6.147 -14.357 1.00 94.31 94 ALA A CA 1
ATOM 771 C C . ALA A 1 94 ? 5.928 -6.670 -13.317 1.00 94.31 94 ALA A C 1
ATOM 773 O O . ALA A 1 94 ? 5.352 -5.887 -12.566 1.00 94.31 94 ALA A O 1
ATOM 774 N N . GLN A 1 95 ? 5.750 -7.993 -13.257 1.00 97.38 95 GLN A N 1
ATOM 775 C CA . GLN A 1 95 ? 4.953 -8.627 -12.204 1.00 97.38 95 GLN A CA 1
ATOM 776 C C . GLN A 1 95 ? 5.623 -8.461 -10.840 1.00 97.38 95 GLN A C 1
ATOM 778 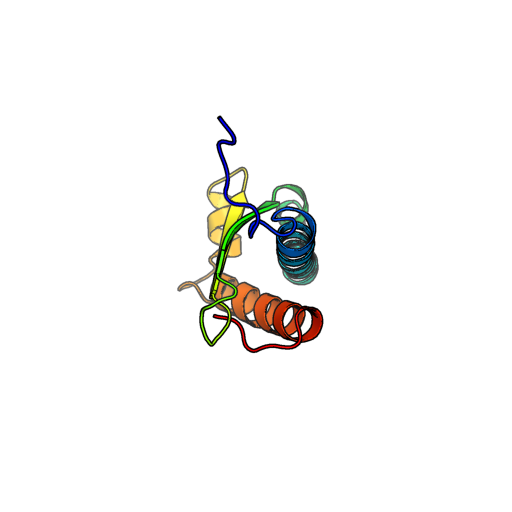O O . GLN A 1 95 ? 6.845 -8.597 -10.733 1.00 97.38 95 GLN A O 1
ATOM 783 N N . VAL A 1 96 ? 4.816 -8.226 -9.806 1.00 97.62 96 VAL A N 1
ATOM 784 C CA . VAL A 1 96 ? 5.273 -7.928 -8.444 1.00 97.62 96 VAL A CA 1
ATOM 785 C C . VAL A 1 96 ? 4.651 -8.892 -7.445 1.00 97.62 96 VAL A C 1
ATOM 787 O O . VAL A 1 96 ? 3.454 -9.176 -7.497 1.00 97.62 96 VAL A O 1
ATOM 790 N N . TYR A 1 97 ? 5.455 -9.364 -6.496 1.00 95.75 97 TYR A N 1
ATOM 791 C CA . TYR A 1 97 ? 4.972 -10.112 -5.337 1.00 95.75 97 TYR A CA 1
ATOM 792 C C . TYR A 1 97 ? 4.896 -9.227 -4.097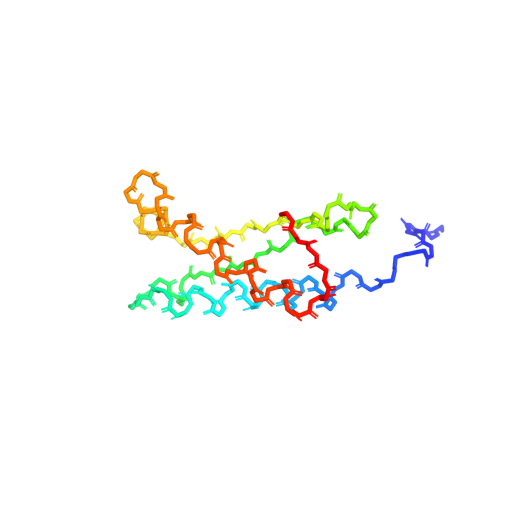 1.00 95.75 97 TYR A C 1
ATOM 794 O O . TYR A 1 97 ? 5.961 -8.697 -3.697 1.00 95.75 97 TYR A O 1
#

pLDDT: mean 89.83, std 15.07, range [39.81, 98.56]

Secondary structure (DSSP, 8-state):
--SS-TT---HHHHHHHHHHHHHHHHHHH--TTTTTTEEEEEEEEETTSSSBEEEEEEEESSHHHHHHHH-GGGHHHHHHHHHHHHHHHHHHTS-B-

Sequence (97 aa):
PFYYPPDDVAVQPMRFFVAELVRETVFEQYEQEVPYSTVVRVEEYRERETPLYIRATVYVERESQKGIIIGKGGAAIKELGRRSREKVEAFVGAQVY

Radius of gyration: 14.86 Å; chains: 1; bounding box: 50×24×33 Å